Protein AF-A0A6S7JES6-F1 (afdb_monomer)

InterPro domains:
  IPR003609 PAN/Apple domain [PF00024] (6-71)

Solvent-accessible surface area (backb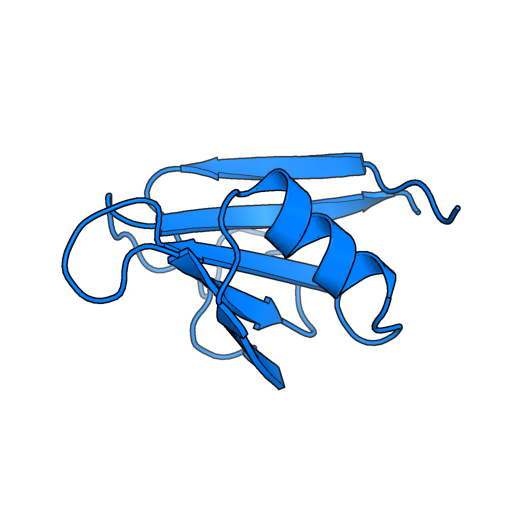one atoms only — not comparable to full-atom values): 4482 Å² total; per-residue (Å²): 132,87,64,66,45,66,49,79,40,76,30,23,32,58,73,93,39,57,74,48,76,49,78,29,97,40,69,66,55,37,51,53,56,26,71,74,35,89,69,36,33,19,34,29,29,24,78,41,71,86,66,50,28,35,22,31,31,13,62,46,65,69,75,83,64,61,70,58,43,83,40,80,39,23,35,23,36,28,63,78,44,110

Radius of gyration: 11.21 Å; Cα contacts (8 Å, |Δi|>4): 190; chains: 1; bounding box: 31×23×22 Å

Mean predicted aligned error: 3.49 Å

Structure (mmCIF, N/CA/C/O backbone):
data_AF-A0A6S7JES6-F1
#
_entry.id   AF-A0A6S7JES6-F1
#
loop_
_atom_site.group_PDB
_atom_site.id
_atom_site.type_symbol
_atom_site.label_atom_id
_atom_site.label_alt_id
_atom_site.label_comp_id
_atom_site.label_asym_id
_atom_site.label_entity_id
_atom_site.label_seq_id
_atom_site.pdbx_PDB_ins_code
_atom_site.Cartn_x
_atom_site.Cartn_y
_atom_site.Cartn_z
_atom_site.occupancy
_atom_site.B_iso_or_equiv
_atom_site.auth_seq_id
_atom_site.auth_comp_id
_atom_site.auth_asym_id
_atom_site.auth_atom_id
_atom_site.pdbx_PDB_model_num
ATOM 1 N N . MET A 1 1 ? 17.445 -8.717 6.066 1.00 53.34 1 MET A N 1
ATOM 2 C CA . MET A 1 1 ? 16.172 -7.977 5.920 1.00 53.34 1 MET A CA 1
ATOM 3 C C . MET A 1 1 ? 16.407 -6.863 4.911 1.00 53.34 1 MET A C 1
ATOM 5 O O . MET A 1 1 ? 17.410 -6.174 5.051 1.00 53.34 1 MET A O 1
ATOM 9 N N . LYS A 1 2 ? 15.578 -6.734 3.864 1.00 67.06 2 LYS A N 1
ATOM 10 C CA . LYS A 1 2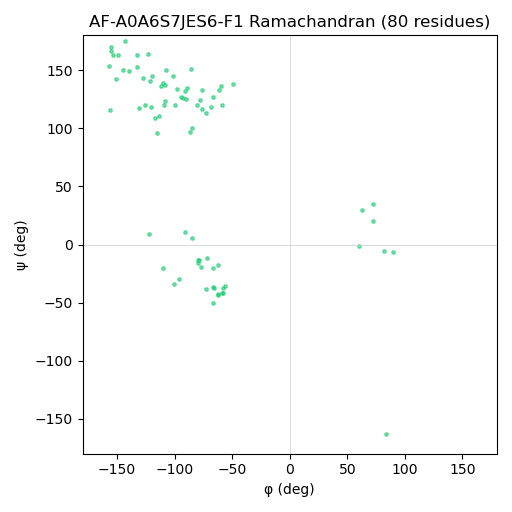 ? 15.649 -5.578 2.951 1.00 67.06 2 LYS A CA 1
ATOM 11 C C . LYS A 1 2 ? 15.000 -4.394 3.676 1.00 67.06 2 LYS A C 1
ATOM 13 O O . LYS A 1 2 ? 13.823 -4.474 4.020 1.00 67.06 2 LYS A O 1
ATOM 18 N N . HIS A 1 3 ? 15.766 -3.348 3.961 1.00 78.50 3 HIS A N 1
ATOM 19 C CA . HIS A 1 3 ? 15.238 -2.129 4.571 1.00 78.50 3 HIS A CA 1
ATOM 20 C C . HIS A 1 3 ? 14.829 -1.168 3.462 1.00 78.50 3 HIS A C 1
ATOM 22 O O . HIS A 1 3 ? 15.602 -0.937 2.545 1.00 78.50 3 HIS A O 1
ATOM 28 N N . ALA A 1 4 ? 13.630 -0.601 3.545 1.00 89.00 4 ALA A N 1
ATOM 29 C CA . ALA A 1 4 ? 13.189 0.424 2.613 1.00 89.00 4 ALA A CA 1
ATOM 30 C C . ALA A 1 4 ? 12.685 1.643 3.383 1.00 89.00 4 ALA A C 1
ATOM 32 O O . ALA A 1 4 ? 12.075 1.518 4.445 1.00 89.00 4 ALA A O 1
ATOM 33 N N . ILE A 1 5 ? 12.958 2.826 2.842 1.00 92.81 5 ILE A N 1
ATOM 34 C CA . ILE A 1 5 ? 12.445 4.092 3.358 1.00 92.81 5 ILE A CA 1
ATOM 35 C C . ILE A 1 5 ? 11.175 4.412 2.585 1.00 92.81 5 ILE A C 1
ATOM 37 O O . ILE A 1 5 ? 11.198 4.454 1.354 1.00 92.81 5 ILE A O 1
ATOM 41 N N . PHE A 1 6 ? 10.087 4.670 3.305 1.00 94.38 6 PHE A N 1
ATOM 42 C CA . PHE A 1 6 ? 8.790 4.990 2.723 1.00 94.38 6 PHE A CA 1
ATOM 43 C C . PHE A 1 6 ? 8.428 6.455 2.957 1.00 94.38 6 PHE A C 1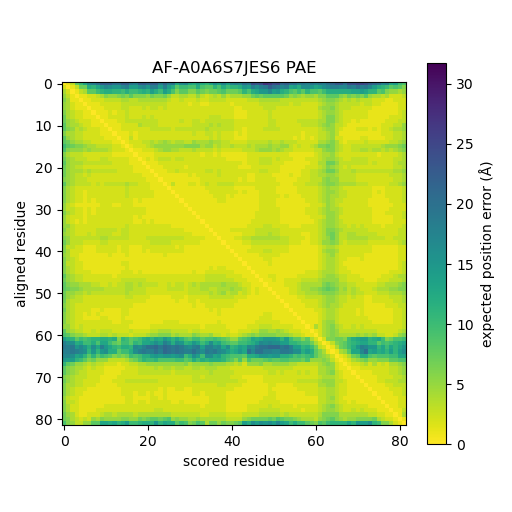
ATOM 45 O O . PHE A 1 6 ? 8.610 6.993 4.049 1.00 94.38 6 PHE A O 1
ATOM 52 N N . LYS A 1 7 ? 7.860 7.093 1.934 1.00 94.44 7 LYS A N 1
ATOM 53 C CA . LYS A 1 7 ? 7.145 8.362 2.064 1.00 94.44 7 LYS A CA 1
ATOM 54 C C . LYS A 1 7 ? 5.679 8.057 2.333 1.00 94.44 7 LYS A C 1
ATOM 56 O O . LYS A 1 7 ? 5.048 7.362 1.543 1.00 94.44 7 LYS A O 1
ATOM 61 N N . ARG A 1 8 ? 5.149 8.607 3.423 1.00 95.00 8 ARG A N 1
ATOM 62 C CA . ARG A 1 8 ? 3.765 8.423 3.870 1.00 95.00 8 ARG A CA 1
ATOM 63 C C . ARG A 1 8 ? 2.886 9.595 3.424 1.00 95.00 8 ARG A C 1
ATOM 65 O O . ARG A 1 8 ? 3.275 10.748 3.608 1.00 95.00 8 ARG A O 1
ATOM 72 N N . LYS A 1 9 ? 1.705 9.307 2.872 1.00 94.25 9 LYS A N 1
ATOM 73 C CA . LYS A 1 9 ? 0.654 10.275 2.516 1.00 94.25 9 LYS A CA 1
ATOM 74 C C . LYS A 1 9 ? -0.689 9.794 3.074 1.00 94.25 9 LYS A C 1
ATOM 76 O O . LYS A 1 9 ? -1.163 8.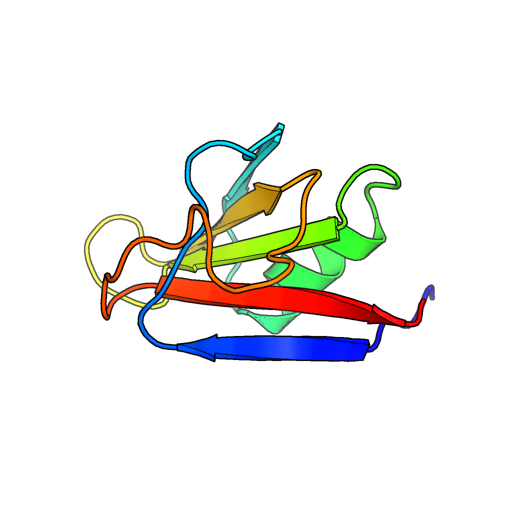728 2.700 1.00 94.25 9 LYS A O 1
ATOM 81 N N . THR A 1 10 ? -1.287 10.560 3.979 1.00 95.75 10 THR A N 1
ATOM 82 C CA . THR A 1 10 ? -2.604 10.251 4.561 1.00 95.75 10 THR A CA 1
ATOM 83 C C . THR A 1 10 ? -3.734 10.769 3.695 1.00 95.75 10 THR A C 1
ATOM 85 O O . THR A 1 10 ? -3.594 11.815 3.061 1.00 95.75 10 THR A O 1
ATOM 88 N N . GLY A 1 11 ? -4.871 10.088 3.748 1.00 95.62 11 GLY A N 1
ATOM 89 C CA . GLY A 1 11 ? -6.086 10.497 3.064 1.00 95.62 11 GLY A CA 1
ATOM 90 C C . GLY A 1 11 ? -6.031 10.314 1.553 1.00 95.62 11 GLY A C 1
ATOM 91 O O . GLY A 1 11 ? -6.743 11.006 0.831 1.00 95.62 11 GLY A O 1
ATOM 92 N N . GLN A 1 12 ? -5.133 9.455 1.067 1.00 94.06 12 GLN A N 1
ATOM 93 C CA . GLN A 1 12 ? -4.889 9.242 -0.355 1.00 94.06 12 GLN A CA 1
ATOM 94 C C . GLN A 1 12 ? -4.558 7.778 -0.642 1.00 94.06 12 GLN A C 1
ATOM 96 O O . GLN A 1 12 ? -3.941 7.106 0.187 1.00 94.06 12 GLN A O 1
ATOM 101 N N . TYR A 1 13 ? -4.909 7.313 -1.841 1.00 95.88 13 TYR A N 1
ATOM 102 C CA . TYR A 1 13 ? -4.538 5.994 -2.360 1.00 95.88 13 TYR A CA 1
ATOM 103 C C . TYR A 1 13 ? -4.379 6.002 -3.887 1.00 95.88 13 TYR A C 1
ATOM 105 O O . TYR A 1 13 ? -4.827 6.932 -4.554 1.00 95.88 13 TYR A O 1
ATOM 113 N N . LEU A 1 14 ? -3.725 4.974 -4.434 1.00 95.19 14 LEU A N 1
ATOM 114 C CA . LEU A 1 14 ? -3.456 4.794 -5.865 1.00 95.19 14 LEU A CA 1
ATOM 115 C C . LEU A 1 14 ? -4.194 3.541 -6.396 1.00 95.19 14 LEU A C 1
ATOM 117 O O . LEU A 1 14 ? -3.671 2.441 -6.220 1.00 95.19 14 LEU A O 1
ATOM 121 N N . PRO A 1 15 ? -5.393 3.658 -7.000 1.00 92.25 15 PRO A N 1
ATOM 122 C CA . PRO A 1 15 ? -6.203 2.504 -7.422 1.00 92.25 15 PRO A CA 1
ATOM 1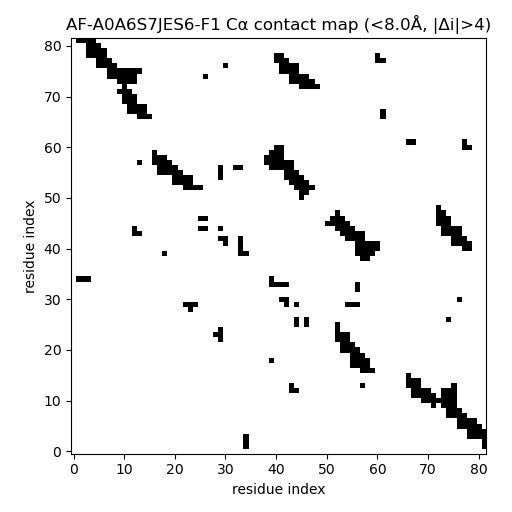23 C C . PRO A 1 15 ? -5.668 1.756 -8.651 1.00 92.25 15 PRO A C 1
ATOM 125 O O . PRO A 1 15 ? -5.731 0.530 -8.701 1.00 92.25 15 PRO A O 1
ATOM 128 N N . ASP A 1 16 ? -5.126 2.468 -9.639 1.00 90.94 16 ASP A N 1
ATOM 129 C CA . ASP A 1 16 ? -4.894 1.907 -10.983 1.00 90.94 16 ASP A CA 1
ATOM 130 C C . ASP A 1 16 ? -3.573 1.133 -11.120 1.00 90.94 16 ASP A C 1
ATOM 132 O O . ASP A 1 16 ? -3.176 0.728 -12.211 1.00 90.94 16 ASP A O 1
ATOM 136 N N . SER A 1 17 ? -2.844 0.950 -10.020 1.00 92.69 17 SER A N 1
ATOM 137 C CA . SER A 1 17 ? -1.533 0.285 -10.005 1.00 92.69 17 SER A CA 1
ATOM 138 C C . SER A 1 17 ? -1.486 -0.934 -9.087 1.00 92.69 17 SER A C 1
ATOM 140 O O . SER A 1 17 ? -0.401 -1.468 -8.848 1.00 92.69 17 SER A O 1
ATOM 142 N N . VAL A 1 18 ? -2.638 -1.373 -8.568 1.00 96.19 18 VAL A N 1
ATOM 143 C CA . VAL A 1 18 ? -2.734 -2.498 -7.633 1.00 96.19 18 VAL A CA 1
ATOM 144 C C . VAL A 1 18 ? -2.395 -3.805 -8.349 1.00 96.19 18 VAL A C 1
ATOM 146 O O . VAL A 1 18 ? -3.094 -4.228 -9.265 1.00 96.19 18 VAL A O 1
ATOM 149 N N . ILE A 1 19 ? -1.335 -4.476 -7.897 1.00 97.31 19 ILE A N 1
ATOM 150 C CA . ILE A 1 19 ? -0.916 -5.793 -8.406 1.00 97.31 19 ILE A CA 1
ATOM 151 C C . ILE A 1 19 ? -1.428 -6.949 -7.549 1.00 97.31 19 ILE A C 1
ATOM 153 O O . ILE A 1 19 ? -1.639 -8.048 -8.052 1.00 97.31 19 ILE A O 1
ATOM 157 N N . THR A 1 20 ? -1.616 -6.730 -6.248 1.00 97.19 20 THR A N 1
ATOM 158 C CA . THR A 1 20 ? -2.204 -7.722 -5.344 1.00 97.19 20 THR A CA 1
ATOM 159 C C . THR A 1 20 ? -2.804 -7.029 -4.134 1.00 97.19 20 THR A C 1
ATOM 161 O O . THR A 1 20 ? -2.342 -5.968 -3.716 1.00 97.19 20 THR A O 1
ATOM 164 N N . THR A 1 21 ? -3.803 -7.669 -3.536 1.00 97.88 21 THR A N 1
ATOM 165 C CA . THR A 1 21 ? -4.430 -7.215 -2.294 1.00 97.88 21 THR A CA 1
ATOM 166 C C . THR A 1 21 ? -4.306 -8.293 -1.225 1.00 97.88 21 THR A C 1
ATOM 168 O O . THR A 1 21 ? -4.396 -9.482 -1.533 1.00 97.88 21 THR A O 1
ATOM 171 N N . LYS A 1 22 ? -4.045 -7.881 0.014 1.00 97.38 22 LYS A N 1
ATOM 172 C CA . LYS A 1 22 ? -3.933 -8.726 1.211 1.00 97.38 22 LYS A CA 1
ATOM 173 C C . LYS A 1 22 ? -4.524 -7.984 2.411 1.00 97.38 22 LYS A C 1
ATOM 175 O O . LYS A 1 22 ? -4.873 -6.813 2.288 1.00 97.38 22 LYS A O 1
ATOM 180 N N . TYR A 1 23 ? -4.598 -8.643 3.561 1.00 98.19 23 TYR A N 1
ATOM 181 C CA . TYR A 1 23 ? -4.826 -7.969 4.838 1.00 98.19 23 TYR A CA 1
ATOM 182 C C . TYR A 1 23 ? -3.512 -7.833 5.601 1.00 98.19 23 TYR A C 1
ATOM 184 O O . TYR A 1 23 ? -2.655 -8.709 5.507 1.00 98.19 23 TYR A O 1
ATOM 192 N N . ALA A 1 24 ? -3.376 -6.726 6.320 1.00 98.06 24 ALA A N 1
ATOM 193 C CA . ALA A 1 24 ? -2.296 -6.444 7.252 1.00 98.06 24 ALA A CA 1
ATOM 194 C C . ALA A 1 24 ? -2.888 -5.764 8.494 1.00 98.06 24 ALA A C 1
ATOM 196 O O . ALA A 1 24 ? -3.868 -5.023 8.392 1.00 98.06 24 ALA A O 1
ATOM 197 N N . GLU A 1 25 ? -2.286 -5.979 9.656 1.00 97.38 25 GLU A N 1
ATOM 198 C CA . GLU A 1 25 ? -2.721 -5.375 10.920 1.00 97.38 25 GLU A CA 1
ATOM 199 C C . GLU A 1 25 ? -2.232 -3.926 11.070 1.00 97.38 25 GLU A C 1
ATOM 201 O O . GLU A 1 25 ? -2.711 -3.172 11.919 1.00 97.38 25 GLU A O 1
ATOM 206 N N . SER A 1 26 ? -1.254 -3.518 10.253 1.00 97.75 26 SER A N 1
ATOM 207 C CA . SER A 1 26 ? -0.651 -2.189 10.319 1.00 97.75 26 SER A CA 1
ATOM 208 C C . SER A 1 26 ? -0.062 -1.716 8.987 1.00 97.75 26 SER A C 1
ATOM 210 O O . SER A 1 26 ? 0.263 -2.504 8.096 1.00 97.75 26 SER A O 1
ATOM 212 N N . GLU A 1 27 ? 0.175 -0.404 8.890 1.00 97.19 27 GLU A N 1
ATOM 213 C CA . GLU A 1 27 ? 0.939 0.210 7.793 1.00 97.19 27 GLU A CA 1
ATOM 214 C C . GLU A 1 27 ? 2.347 -0.394 7.657 1.00 97.19 27 GLU A C 1
ATOM 216 O O . GLU A 1 27 ? 2.859 -0.550 6.545 1.00 97.19 27 GLU A O 1
ATOM 221 N N . LEU A 1 28 ? 2.973 -0.743 8.791 1.00 96.19 28 LEU A N 1
ATOM 222 C CA . LEU A 1 28 ? 4.308 -1.334 8.833 1.00 96.19 28 LEU A CA 1
ATOM 223 C C . LEU A 1 28 ? 4.307 -2.724 8.199 1.00 96.19 28 LEU A C 1
ATOM 225 O O . LEU A 1 28 ? 5.117 -2.991 7.313 1.00 96.19 28 LEU A O 1
ATOM 229 N N . GLU A 1 29 ? 3.378 -3.586 8.607 1.00 97.56 29 GLU A N 1
ATOM 230 C CA . GLU A 1 29 ? 3.245 -4.925 8.034 1.00 97.56 29 GLU A CA 1
ATOM 231 C C . GLU A 1 29 ? 2.896 -4.862 6.540 1.00 97.56 29 GLU A C 1
ATOM 233 O O . GLU A 1 29 ? 3.526 -5.541 5.725 1.00 97.56 29 GLU A O 1
ATOM 238 N N . CYS A 1 30 ? 1.984 -3.967 6.149 1.00 98.00 30 CYS A N 1
ATOM 239 C CA . CYS A 1 30 ? 1.655 -3.745 4.743 1.00 98.00 30 CYS A CA 1
ATOM 240 C C . CYS A 1 30 ? 2.896 -3.332 3.922 1.00 98.00 30 CYS A C 1
ATOM 242 O O . CYS A 1 30 ? 3.148 -3.853 2.831 1.00 98.00 30 CYS A O 1
ATOM 244 N N . SER A 1 31 ? 3.743 -2.465 4.484 1.00 96.19 31 SER A N 1
ATOM 245 C CA . SER A 1 31 ? 5.014 -2.060 3.869 1.00 96.19 31 SER A CA 1
ATOM 246 C C . SER A 1 31 ? 6.021 -3.216 3.789 1.00 96.19 31 SER A C 1
ATOM 248 O O . SER A 1 31 ? 6.731 -3.346 2.790 1.00 96.19 31 SER A O 1
ATOM 250 N N . MET A 1 32 ? 6.061 -4.100 4.792 1.00 95.88 32 MET A N 1
ATOM 251 C CA . MET A 1 32 ? 6.892 -5.312 4.771 1.00 95.88 32 MET A CA 1
ATOM 252 C C . MET A 1 32 ? 6.448 -6.300 3.687 1.00 95.88 32 MET A C 1
ATOM 254 O O . MET A 1 32 ? 7.291 -6.901 3.019 1.00 95.88 32 MET A O 1
ATOM 258 N N . HIS A 1 33 ? 5.142 -6.446 3.446 1.00 96.44 33 HIS A N 1
ATOM 259 C CA . HIS A 1 33 ? 4.663 -7.230 2.306 1.00 96.44 33 HIS A CA 1
ATOM 260 C C . HIS A 1 33 ? 5.200 -6.673 0.984 1.00 96.44 33 HIS A C 1
ATOM 262 O O . HIS A 1 33 ? 5.649 -7.445 0.136 1.00 96.44 33 HIS A O 1
ATOM 268 N N . CYS A 1 34 ? 5.231 -5.349 0.824 1.00 96.31 34 CYS A N 1
ATOM 269 C CA . CYS A 1 34 ? 5.775 -4.715 -0.373 1.00 96.31 34 CYS A CA 1
ATOM 270 C C . CYS A 1 34 ? 7.270 -5.003 -0.568 1.00 96.31 34 CYS A C 1
ATOM 272 O O . CYS A 1 34 ? 7.683 -5.353 -1.668 1.00 96.31 34 CYS A O 1
ATOM 274 N N . THR A 1 35 ? 8.092 -4.945 0.487 1.00 95.12 35 THR A N 1
ATOM 275 C CA . THR A 1 35 ? 9.537 -5.227 0.352 1.00 95.12 35 THR A CA 1
ATOM 276 C C . THR A 1 35 ? 9.849 -6.684 -0.005 1.00 95.12 35 THR A C 1
ATOM 278 O O . THR A 1 35 ? 10.932 -6.961 -0.527 1.00 95.12 35 THR A O 1
ATOM 281 N N . SER A 1 36 ? 8.909 -7.605 0.239 1.00 94.06 36 SER A N 1
ATOM 282 C CA . SER A 1 36 ? 9.003 -9.013 -0.173 1.00 94.06 36 SER A CA 1
ATOM 283 C C . SER A 1 36 ? 8.646 -9.267 -1.645 1.00 94.06 36 SER A C 1
ATOM 285 O O . SER A 1 36 ? 8.948 -10.339 -2.164 1.00 94.06 36 SER A O 1
ATOM 287 N N . VAL A 1 37 ? 8.031 -8.294 -2.327 1.00 94.56 37 VAL A N 1
ATOM 288 C CA . VAL A 1 37 ? 7.601 -8.399 -3.727 1.00 94.56 37 VAL A CA 1
ATOM 289 C C . VAL A 1 37 ? 8.432 -7.436 -4.564 1.00 94.56 37 VAL A C 1
ATOM 291 O O . VAL A 1 37 ? 8.265 -6.223 -4.473 1.00 94.56 37 VAL A O 1
ATOM 294 N N . ASP A 1 38 ? 9.318 -7.955 -5.415 1.00 92.69 38 ASP A N 1
ATOM 295 C CA . ASP A 1 38 ? 10.280 -7.105 -6.128 1.00 92.69 38 ASP A CA 1
ATOM 296 C C . ASP A 1 38 ? 9.603 -6.017 -6.978 1.00 92.69 38 ASP A C 1
ATOM 298 O O . ASP A 1 38 ? 10.064 -4.874 -6.961 1.00 92.69 38 ASP A O 1
ATOM 302 N N . ALA A 1 39 ? 8.466 -6.332 -7.607 1.00 94.44 39 ALA A N 1
ATOM 303 C CA . ALA A 1 39 ? 7.669 -5.398 -8.403 1.00 94.44 39 ALA A CA 1
ATOM 304 C C . ALA A 1 39 ? 6.911 -4.335 -7.584 1.00 94.44 39 ALA A C 1
ATOM 306 O O . ALA A 1 39 ? 6.384 -3.398 -8.174 1.00 94.44 39 ALA A O 1
ATOM 307 N N . CYS A 1 40 ? 6.816 -4.458 -6.256 1.00 95.94 40 CYS A N 1
ATOM 308 C CA . CYS A 1 40 ? 6.039 -3.527 -5.442 1.00 95.94 40 CYS A CA 1
ATOM 309 C C . CYS A 1 40 ? 6.818 -2.237 -5.155 1.00 95.94 40 CYS A C 1
ATOM 311 O O . CYS A 1 40 ? 7.881 -2.259 -4.536 1.00 95.94 40 CYS A O 1
ATOM 313 N N . LEU A 1 41 ? 6.289 -1.092 -5.570 1.00 95.19 41 LEU A N 1
ATOM 314 C CA . LEU A 1 41 ? 6.912 0.218 -5.377 1.00 95.19 41 LEU A CA 1
ATOM 315 C C . LEU A 1 41 ? 6.171 1.094 -4.359 1.00 95.19 41 LEU A C 1
ATOM 317 O O . LEU A 1 41 ? 6.758 2.026 -3.805 1.00 95.19 41 LEU A O 1
ATOM 321 N N . SER A 1 42 ? 4.902 0.803 -4.080 1.00 96.25 42 SER A N 1
ATOM 322 C CA . SER A 1 42 ? 4.117 1.490 -3.053 1.00 96.25 42 SER A CA 1
ATOM 323 C C . SER A 1 42 ? 2.977 0.613 -2.538 1.00 96.25 42 SER A C 1
ATOM 325 O O . SER A 1 42 ? 2.685 -0.434 -3.113 1.00 96.25 42 SER A O 1
ATOM 327 N N . VAL A 1 43 ? 2.312 1.039 -1.468 1.00 97.69 43 VAL A N 1
ATOM 32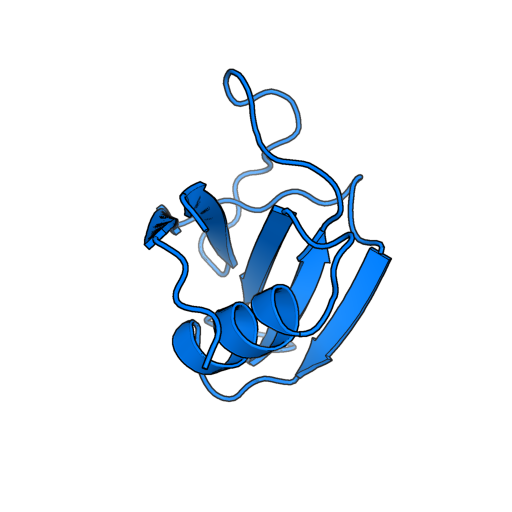8 C CA . VAL A 1 43 ? 1.117 0.389 -0.924 1.00 97.69 43 VAL A CA 1
ATOM 329 C C . VAL A 1 43 ? 0.008 1.395 -0.640 1.00 97.69 43 VAL A C 1
ATOM 331 O O . VAL A 1 43 ? 0.288 2.553 -0.331 1.00 97.69 43 VAL A O 1
ATOM 334 N N . ASN A 1 44 ? -1.241 0.936 -0.697 1.00 98.19 44 ASN A N 1
ATOM 335 C CA . ASN A 1 44 ? -2.383 1.610 -0.087 1.00 98.19 44 ASN A CA 1
ATOM 336 C C . ASN A 1 44 ? -2.836 0.780 1.112 1.00 98.19 44 ASN A C 1
ATOM 338 O O . ASN A 1 44 ? -3.207 -0.383 0.949 1.00 98.19 44 ASN A O 1
ATOM 342 N N . TYR A 1 45 ? -2.820 1.370 2.299 1.00 98.56 45 TYR A N 1
ATOM 343 C CA . TYR A 1 45 ? -3.320 0.742 3.512 1.00 98.56 45 TYR A CA 1
ATOM 344 C C . TYR A 1 45 ? -4.626 1.402 3.943 1.00 98.56 45 TYR A C 1
ATOM 346 O O . TYR A 1 45 ? -4.664 2.616 4.149 1.00 98.56 45 TYR A O 1
ATOM 354 N N . LYS A 1 46 ? -5.692 0.615 4.090 1.00 98.31 46 LYS A N 1
ATOM 355 C CA . LYS A 1 46 ? -6.979 1.093 4.595 1.00 98.31 46 LYS A CA 1
ATOM 356 C C . LYS A 1 46 ? -6.966 1.075 6.121 1.00 98.31 46 LYS A C 1
ATOM 358 O O . LYS A 1 46 ? -7.131 0.033 6.752 1.00 98.31 46 LYS A O 1
ATOM 363 N N . ALA A 1 47 ? -6.741 2.238 6.713 1.00 97.62 47 ALA A N 1
ATOM 364 C CA . ALA A 1 47 ? -6.577 2.417 8.147 1.00 97.62 47 ALA A CA 1
ATOM 365 C C . ALA A 1 47 ? -7.901 2.389 8.929 1.00 97.62 47 ALA A C 1
ATOM 367 O O . ALA A 1 47 ? -7.873 2.174 10.139 1.00 97.62 47 ALA A O 1
ATOM 368 N N . SER A 1 48 ? -9.050 2.600 8.276 1.00 97.50 48 SER A N 1
ATOM 369 C CA . SER A 1 48 ? -10.353 2.633 8.952 1.00 97.50 48 SER A CA 1
ATOM 370 C C . SER A 1 48 ? -11.539 2.288 8.039 1.00 97.50 48 SER A C 1
ATOM 372 O O . SER A 1 48 ? -11.440 2.265 6.810 1.00 97.50 48 SER A O 1
ATOM 374 N N . GLY A 1 49 ? -12.695 2.035 8.660 1.00 96.56 49 GLY A N 1
ATOM 375 C CA . GLY A 1 49 ? -13.958 1.750 7.979 1.00 96.56 49 GLY A CA 1
ATOM 376 C C . GLY A 1 49 ? -14.124 0.285 7.567 1.00 96.56 49 GLY A C 1
ATOM 377 O O . GLY A 1 49 ? -13.447 -0.606 8.073 1.00 96.56 49 GLY A O 1
ATOM 378 N N . VAL A 1 50 ? -15.065 0.033 6.653 1.00 96.12 50 VAL A N 1
ATOM 379 C CA . VAL A 1 50 ? -15.275 -1.304 6.070 1.00 96.12 50 VAL A CA 1
ATOM 380 C C . VAL A 1 50 ? -13.988 -1.744 5.378 1.00 96.12 50 VAL A C 1
ATOM 382 O O . VAL A 1 50 ? -13.376 -0.937 4.685 1.00 96.12 50 VAL A O 1
ATOM 385 N N . ASP A 1 51 ? -13.574 -2.995 5.562 1.00 95.88 51 ASP A N 1
ATOM 386 C CA . ASP A 1 51 ? -12.295 -3.538 5.079 1.00 95.88 51 ASP A CA 1
ATOM 387 C C . ASP A 1 51 ? -11.051 -2.865 5.679 1.00 95.88 51 ASP A C 1
ATOM 389 O O . ASP A 1 51 ? -10.005 -2.799 5.034 1.00 95.88 51 ASP A O 1
ATOM 393 N N . GLN A 1 52 ? -11.130 -2.352 6.910 1.00 97.88 52 GLN A N 1
ATOM 394 C CA . GLN A 1 52 ? -9.929 -1.959 7.649 1.00 97.88 52 GLN A CA 1
ATOM 395 C C . GLN A 1 52 ? -8.885 -3.089 7.616 1.00 97.88 52 GLN A C 1
ATOM 397 O O . GLN A 1 52 ? -9.211 -4.267 7.758 1.00 97.88 52 GLN A O 1
ATOM 402 N N . GLY A 1 53 ? -7.625 -2.711 7.413 1.00 98.12 53 GLY A N 1
ATOM 403 C CA . GLY A 1 53 ? -6.518 -3.645 7.236 1.00 98.12 53 GLY A CA 1
ATOM 404 C C . GLY A 1 53 ? -6.274 -4.043 5.780 1.00 98.12 53 GLY A C 1
ATOM 405 O O . GLY A 1 53 ? -5.276 -4.705 5.498 1.00 98.12 53 GLY A O 1
ATOM 406 N N . LEU A 1 54 ? -7.135 -3.636 4.834 1.00 98.31 54 LEU A N 1
ATOM 407 C CA . LEU A 1 54 ? -6.902 -3.874 3.411 1.00 98.31 54 LEU A CA 1
ATOM 408 C C . LEU A 1 54 ? -5.575 -3.233 2.985 1.00 98.31 54 LEU A C 1
ATOM 410 O O . LEU A 1 54 ? -5.386 -2.021 3.082 1.00 98.31 54 LEU A O 1
ATOM 414 N N . CYS A 1 55 ? -4.667 -4.063 2.492 1.00 98.50 55 CYS A N 1
ATOM 415 C CA . CYS A 1 55 ? -3.337 -3.703 2.038 1.00 98.50 55 CYS A CA 1
ATOM 416 C C . CYS A 1 55 ? -3.221 -4.013 0.545 1.00 98.50 55 CYS A C 1
ATOM 418 O O . CYS A 1 55 ? -3.167 -5.173 0.128 1.00 98.50 55 CYS A O 1
ATOM 420 N N . GLN A 1 56 ? -3.186 -2.967 -0.271 1.00 98.31 56 GLN A N 1
ATOM 421 C CA . GLN A 1 56 ? -3.014 -3.073 -1.715 1.00 98.31 56 GLN A CA 1
ATOM 422 C C . GLN A 1 56 ? -1.559 -2.780 -2.061 1.00 98.31 56 GLN A C 1
ATOM 424 O O . GLN A 1 56 ? -1.064 -1.695 -1.768 1.00 98.31 56 GLN A O 1
ATOM 429 N N . LEU A 1 57 ? -0.868 -3.735 -2.675 1.00 97.75 57 LEU A N 1
ATOM 430 C CA . LEU A 1 57 ? 0.497 -3.559 -3.166 1.00 97.75 57 LEU A CA 1
ATOM 431 C C . LEU A 1 57 ? 0.430 -3.037 -4.595 1.00 97.75 57 LEU A C 1
ATOM 433 O O . LEU A 1 57 ? -0.311 -3.585 -5.411 1.00 97.75 57 LEU A O 1
ATOM 437 N N . ASN A 1 58 ? 1.233 -2.024 -4.902 1.00 97.12 58 ASN A N 1
ATOM 438 C CA . ASN A 1 58 ? 1.224 -1.343 -6.188 1.00 97.12 58 ASN A CA 1
ATOM 439 C C . ASN A 1 58 ? 2.575 -1.453 -6.895 1.00 97.12 58 ASN A C 1
ATOM 441 O O . ASN A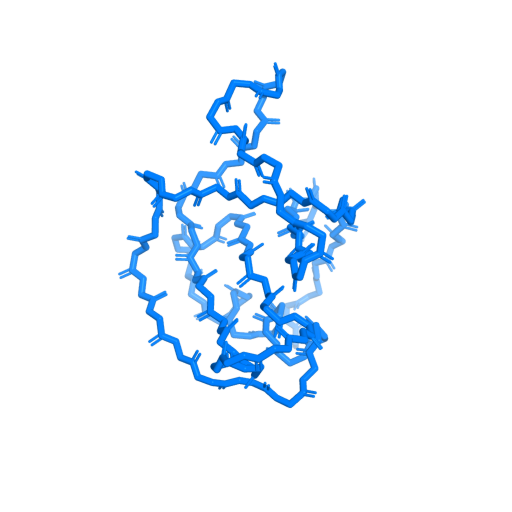 1 58 ? 3.618 -1.358 -6.249 1.00 97.12 58 ASN A O 1
ATOM 445 N N . ASN A 1 59 ? 2.574 -1.555 -8.223 1.00 95.31 59 ASN A N 1
ATOM 446 C CA . ASN A 1 59 ? 3.798 -1.555 -9.042 1.00 95.31 59 ASN A CA 1
ATOM 447 C C . ASN A 1 59 ? 4.239 -0.168 -9.528 1.00 95.31 59 ASN A C 1
ATOM 449 O O . ASN A 1 59 ? 5.120 -0.062 -10.378 1.00 95.31 59 ASN A O 1
ATOM 453 N N . SER A 1 60 ? 3.632 0.891 -9.000 1.00 93.12 60 SER A N 1
ATOM 454 C CA . SER A 1 60 ? 3.924 2.270 -9.371 1.00 93.12 60 SER A CA 1
ATOM 455 C C . SER A 1 60 ? 4.100 3.140 -8.130 1.00 93.12 60 SER A C 1
ATOM 457 O O . SER A 1 60 ? 3.712 2.766 -7.019 1.00 93.12 60 SER A O 1
ATOM 459 N N . THR A 1 61 ? 4.703 4.310 -8.318 1.00 89.12 61 THR A N 1
ATOM 460 C CA . THR A 1 61 ? 4.714 5.395 -7.331 1.00 89.12 61 THR A CA 1
ATOM 461 C C . THR A 1 61 ? 4.139 6.647 -7.970 1.00 89.12 61 THR A C 1
ATOM 463 O O . THR A 1 61 ? 4.049 6.756 -9.191 1.00 89.12 61 THR A O 1
ATOM 466 N N . THR A 1 62 ? 3.770 7.626 -7.152 1.00 78.31 62 THR A N 1
ATOM 467 C CA . THR A 1 62 ? 3.257 8.892 -7.671 1.00 78.31 62 THR A CA 1
ATOM 468 C C . THR A 1 62 ? 4.435 9.817 -7.955 1.00 78.31 62 THR A C 1
ATOM 470 O O . THR A 1 62 ? 4.912 10.503 -7.044 1.00 78.31 62 THR A O 1
ATOM 473 N N . SER A 1 63 ? 4.902 9.876 -9.198 1.00 65.56 63 SER A N 1
ATOM 474 C CA . SER A 1 63 ? 5.561 11.089 -9.678 1.00 65.56 63 SER A CA 1
ATOM 475 C C . SER A 1 63 ? 4.458 12.136 -9.875 1.00 65.56 63 SER A C 1
ATOM 477 O O . SER A 1 63 ? 3.577 11.949 -10.702 1.00 65.56 63 SER A O 1
ATOM 479 N N . GLU A 1 64 ? 4.453 13.200 -9.068 1.00 57.41 64 GLU A N 1
ATOM 480 C CA . GLU A 1 64 ? 3.597 14.389 -9.275 1.00 57.41 64 GLU A CA 1
ATOM 481 C C . GLU A 1 64 ? 2.076 14.256 -9.011 1.00 57.41 64 GLU A C 1
ATOM 483 O O . GLU A 1 64 ? 1.275 14.926 -9.644 1.00 57.41 64 GLU A O 1
ATOM 488 N N . ASN A 1 65 ? 1.644 13.455 -8.027 1.00 61.56 65 ASN A N 1
ATOM 489 C CA . ASN A 1 65 ? 0.229 13.330 -7.590 1.00 61.56 65 ASN A CA 1
ATOM 490 C C . ASN A 1 65 ? -0.785 12.846 -8.650 1.00 61.56 65 ASN A C 1
ATOM 492 O O . ASN A 1 65 ? -1.951 12.655 -8.305 1.00 61.56 65 ASN A O 1
ATOM 496 N N . PHE A 1 66 ? -0.378 12.594 -9.892 1.00 69.56 66 PHE A N 1
ATOM 497 C CA . PHE A 1 66 ? -1.239 11.952 -10.878 1.00 69.56 66 PHE A CA 1
ATOM 498 C C . PHE A 1 66 ? -1.640 10.550 -10.395 1.00 69.56 66 PHE A C 1
ATOM 500 O O . PHE A 1 66 ? -0.809 9.790 -9.895 1.00 69.56 66 PHE A O 1
ATOM 507 N N . GLY A 1 67 ? -2.932 10.233 -10.500 1.00 81.62 67 GLY A N 1
ATOM 508 C CA . GLY A 1 67 ? -3.493 8.936 -10.114 1.00 81.62 67 GLY A CA 1
ATOM 509 C C . GLY A 1 67 ? -3.793 8.752 -8.621 1.00 81.62 67 GLY A C 1
ATOM 510 O O . GLY A 1 67 ? -4.387 7.739 -8.267 1.00 81.62 67 GLY A O 1
ATOM 511 N N . LEU A 1 68 ? -3.441 9.698 -7.736 1.00 89.31 68 LEU A N 1
ATOM 512 C CA . LEU A 1 68 ? -3.911 9.636 -6.347 1.00 89.31 68 LEU A CA 1
ATOM 513 C C . LEU A 1 68 ? -5.370 10.067 -6.244 1.00 89.31 68 LEU A C 1
ATOM 515 O O . LEU A 1 68 ? -5.752 11.131 -6.728 1.00 89.31 68 LEU A O 1
ATOM 519 N N . VAL A 1 69 ? -6.151 9.272 -5.525 1.00 94.00 69 VAL A N 1
ATOM 520 C CA . VAL A 1 69 ? -7.534 9.574 -5.163 1.00 94.00 69 VAL A CA 1
ATOM 521 C C . VAL A 1 69 ? -7.594 9.884 -3.672 1.00 94.00 69 VAL A C 1
ATOM 523 O O . VAL A 1 69 ? -6.954 9.203 -2.870 1.00 94.00 69 VAL A O 1
ATOM 526 N N . SER A 1 70 ? -8.349 10.918 -3.303 1.00 95.25 70 SER A N 1
ATOM 527 C CA . SER A 1 70 ? -8.564 11.297 -1.906 1.00 95.25 70 SER A CA 1
ATOM 528 C C . SER A 1 70 ? -9.587 10.377 -1.238 1.00 95.25 70 SER A C 1
ATOM 530 O O . SER A 1 70 ? -10.719 10.274 -1.703 1.00 95.25 70 SER A O 1
ATOM 532 N N . ASP A 1 71 ? -9.196 9.753 -0.132 1.00 96.56 71 ASP A N 1
ATOM 533 C CA . ASP A 1 71 ? -10.061 8.996 0.779 1.00 96.56 71 ASP A CA 1
ATOM 534 C C . ASP A 1 71 ? -9.378 8.966 2.153 1.00 96.56 71 ASP A C 1
ATOM 536 O O . ASP A 1 71 ? -8.280 8.420 2.293 1.00 96.56 71 ASP A O 1
ATOM 540 N N . ASP A 1 72 ? -10.008 9.579 3.157 1.00 97.44 72 ASP A N 1
ATOM 541 C CA . ASP A 1 72 ? -9.475 9.755 4.515 1.00 97.44 72 ASP A CA 1
ATOM 542 C C . ASP A 1 72 ? -9.212 8.431 5.249 1.00 97.44 72 ASP A C 1
ATOM 544 O O . ASP A 1 72 ? -8.423 8.392 6.197 1.00 97.44 72 ASP A O 1
ATOM 548 N N . LYS A 1 73 ? -9.802 7.334 4.768 1.00 97.94 73 LYS A N 1
ATOM 549 C CA . LYS A 1 73 ? -9.601 5.982 5.299 1.00 97.94 73 LYS A CA 1
ATOM 550 C C . LYS A 1 73 ? -8.296 5.354 4.841 1.00 97.94 73 LYS A C 1
ATOM 552 O O . LYS A 1 73 ? -7.908 4.326 5.393 1.00 97.94 73 LYS A O 1
ATOM 557 N N . PHE A 1 74 ? -7.628 5.918 3.838 1.00 97.88 74 PHE A N 1
ATOM 558 C CA . PHE A 1 74 ? -6.421 5.337 3.265 1.00 97.88 74 PHE A CA 1
ATOM 559 C C . PHE A 1 74 ? -5.145 6.090 3.626 1.00 97.88 74 PHE A C 1
ATOM 561 O O . PHE A 1 74 ? -5.103 7.311 3.790 1.00 97.88 74 PHE A O 1
ATOM 568 N N . VAL A 1 75 ? -4.060 5.325 3.686 1.00 97.56 75 VAL A N 1
ATOM 569 C CA . VAL A 1 75 ? -2.691 5.813 3.782 1.00 97.56 75 VAL A CA 1
ATOM 570 C C . VAL A 1 75 ? -1.887 5.201 2.644 1.00 97.56 75 VAL A C 1
ATOM 572 O O . VAL A 1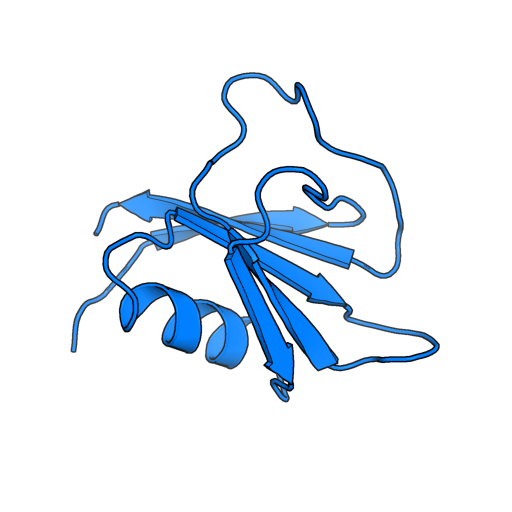 75 ? -1.745 3.982 2.551 1.00 97.56 75 VAL A O 1
ATOM 575 N N . HIS A 1 76 ? -1.339 6.051 1.785 1.00 96.88 76 HIS A N 1
ATOM 576 C CA . HIS A 1 76 ? -0.441 5.643 0.716 1.00 96.88 76 HIS A CA 1
ATOM 577 C C . HIS A 1 76 ? 1.013 5.724 1.193 1.00 96.88 76 HIS A C 1
ATOM 579 O O . HIS A 1 76 ? 1.459 6.776 1.666 1.00 96.88 76 HIS A O 1
ATOM 585 N N . LEU A 1 77 ? 1.770 4.632 1.059 1.00 96.12 77 LEU A N 1
ATOM 586 C CA . LEU A 1 77 ? 3.198 4.584 1.383 1.00 96.12 77 LEU A CA 1
ATOM 587 C C . LEU A 1 77 ? 4.006 4.189 0.147 1.00 96.12 77 LEU A C 1
ATOM 589 O O . LEU A 1 77 ? 3.856 3.084 -0.362 1.00 96.12 77 LEU A O 1
ATOM 593 N N . SER A 1 78 ? 4.896 5.060 -0.328 1.00 95.06 78 SER A N 1
ATOM 594 C CA . SER A 1 78 ? 5.730 4.808 -1.514 1.00 95.06 78 SER A CA 1
ATOM 595 C C . SER A 1 78 ? 7.202 4.660 -1.152 1.00 95.06 78 SER A C 1
ATOM 597 O O . SER A 1 78 ? 7.724 5.475 -0.387 1.00 95.06 78 SER A O 1
ATOM 599 N N . ILE A 1 79 ? 7.891 3.679 -1.732 1.00 93.81 79 ILE A N 1
ATOM 600 C CA . ILE A 1 79 ? 9.327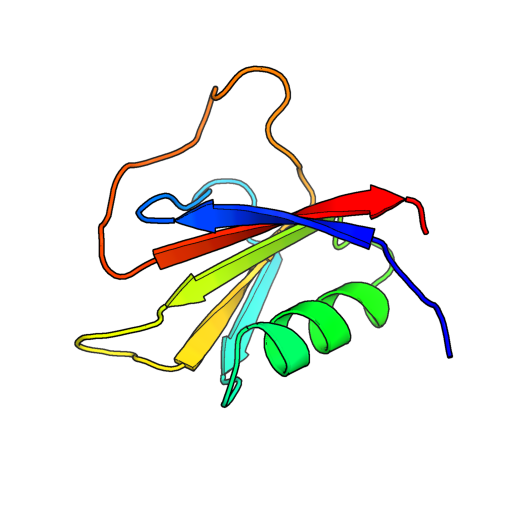 3.472 -1.523 1.00 93.81 79 ILE A CA 1
ATOM 601 C C . ILE A 1 79 ? 10.109 4.648 -2.121 1.00 93.81 79 ILE A C 1
ATOM 603 O O . ILE A 1 79 ? 9.963 4.976 -3.294 1.00 93.81 79 ILE A O 1
ATOM 607 N N . VAL A 1 80 ? 10.966 5.264 -1.309 1.00 92.12 80 VAL A N 1
ATOM 608 C CA . VAL A 1 80 ? 11.909 6.319 -1.716 1.00 92.12 80 VAL A CA 1
ATOM 609 C C . VAL A 1 80 ? 13.314 5.748 -1.902 1.00 92.12 80 VAL A C 1
ATOM 611 O O . VAL A 1 80 ? 14.065 6.202 -2.760 1.00 92.12 80 VAL A O 1
ATOM 614 N N . LYS A 1 81 ? 13.679 4.746 -1.093 1.00 87.69 81 LYS A N 1
ATOM 615 C CA . LYS A 1 81 ? 14.986 4.077 -1.130 1.00 87.69 81 LYS A CA 1
ATOM 616 C C . LYS A 1 81 ? 14.851 2.626 -0.665 1.00 87.69 81 LYS A C 1
ATOM 618 O O . LYS A 1 81 ? 14.081 2.375 0.261 1.00 87.69 81 LYS A O 1
ATOM 623 N N . ARG A 1 82 ? 15.593 1.709 -1.291 1.00 79.19 82 ARG A N 1
ATOM 624 C CA . ARG A 1 82 ? 15.744 0.295 -0.903 1.00 79.19 82 ARG A CA 1
ATOM 625 C C . ARG A 1 82 ? 17.167 -0.003 -0.431 1.00 79.19 82 ARG A C 1
ATOM 627 O O . ARG A 1 82 ? 18.046 0.858 -0.672 1.00 79.19 82 ARG A O 1
#

Nearest PDB structures (foldseek):
  5eod-assembly1_A  TM=8.328E-01  e=2.040E-03  Homo sapiens
  5i25-assembly1_A  TM=8.150E-01  e=2.305E-03  Homo sapiens
  6i58-assembly1_A-2  TM=8.208E-01  e=2.604E-03  Homo sapiens
  1i8n-assembly3_C  TM=7.232E-01  e=4.711E-04  Haementeria officinalis
  7qox-assembly2_B  TM=8.307E-01  e=7.817E-03  Homo sapiens

Sequence (82 aa):
MKHAIFKRKTGQYLPDSVITTKYAESELECSMHCTSVDACLSVNYKASGVDQGLCQLNNSTTSENFGLVSDDKFVHLSIVKR

Foldseek 3Di:
DDDFDKDKDAQKDAPPFFPDKDFDPDPVVLVVVQVVPPQFFKWKAQCDDPPHRIITTGNDDDPPCPRMDGGRRIMMIGTPGD

Organism: Paramuricea clavata (NCBI:txid317549)

pLDDT: mean 92.45, std 9.55, range [53.34, 98.56]

Secondary structure (DSSP, 8-state):
----EEEEEEEEE-GGGEEEEEE-SSHHHHHHHHHTSTT--EEEEE-SSTTTTEEEEES---STTTT-EEEEEEEEEEEEE-